Protein AF-A0A3D2AV17-F1 (afdb_monomer_lite)

Structure (mmCIF, N/CA/C/O backbone):
data_AF-A0A3D2AV17-F1
#
_entry.id   AF-A0A3D2AV17-F1
#
loop_
_atom_site.group_PDB
_atom_site.id
_atom_site.type_symbol
_atom_site.label_atom_id
_atom_site.label_alt_id
_atom_site.label_comp_id
_atom_site.label_asym_id
_atom_site.label_entity_id
_atom_site.label_seq_id
_atom_site.pdbx_PDB_ins_code
_atom_site.Cartn_x
_atom_site.Cartn_y
_atom_site.Cartn_z
_atom_site.occupancy
_atom_site.B_iso_or_equiv
_atom_site.auth_seq_id
_atom_site.auth_comp_id
_atom_site.auth_asym_id
_atom_site.auth_atom_id
_atom_site.pdbx_PDB_model_num
ATOM 1 N N . MET A 1 1 ? -12.450 14.714 -1.652 1.00 51.47 1 MET A N 1
ATOM 2 C CA . MET A 1 1 ? -13.364 13.583 -1.376 1.00 51.47 1 MET A CA 1
ATOM 3 C C . MET A 1 1 ? -13.168 12.530 -2.459 1.00 51.47 1 MET A C 1
ATOM 5 O O . MET A 1 1 ? -13.066 12.906 -3.620 1.00 51.47 1 MET A O 1
ATOM 9 N N . VAL A 1 2 ? -13.045 11.253 -2.087 1.00 71.06 2 VAL A N 1
ATOM 10 C CA . VAL A 1 2 ? -12.821 10.122 -3.012 1.00 71.06 2 VAL A CA 1
ATOM 11 C C . VAL A 1 2 ? -14.164 9.647 -3.591 1.00 71.06 2 VAL A C 1
ATOM 13 O O . VAL A 1 2 ? -15.143 9.581 -2.852 1.00 71.06 2 VAL A O 1
ATOM 16 N N . TRP A 1 3 ? -14.217 9.301 -4.885 1.00 77.81 3 TRP A N 1
ATOM 17 C CA . TRP A 1 3 ? -15.456 8.973 -5.620 1.00 77.81 3 TRP A CA 1
ATOM 18 C C . TRP A 1 3 ? -16.343 7.924 -4.936 1.00 77.81 3 TRP A C 1
ATOM 20 O O . TRP A 1 3 ? -17.555 8.099 -4.868 1.00 77.81 3 TRP A O 1
ATOM 30 N N . LEU A 1 4 ? -15.767 6.860 -4.365 1.00 76.44 4 LEU A N 1
ATOM 31 C CA . LEU A 1 4 ? -16.581 5.813 -3.740 1.00 76.44 4 LEU A CA 1
ATOM 32 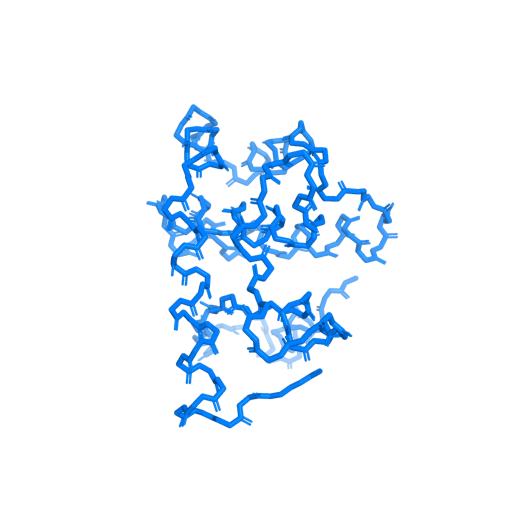C C . LEU A 1 4 ? -17.380 6.324 -2.528 1.00 76.44 4 LEU A C 1
ATOM 34 O O . LEU A 1 4 ? -18.487 5.849 -2.285 1.00 76.44 4 LEU A O 1
ATOM 38 N N . ASN A 1 5 ? -16.872 7.323 -1.800 1.00 74.56 5 ASN A N 1
ATOM 39 C CA . ASN A 1 5 ? -17.631 7.938 -0.709 1.00 74.56 5 ASN A CA 1
ATOM 40 C C . ASN A 1 5 ? -18.870 8.664 -1.250 1.00 74.56 5 ASN A C 1
ATOM 42 O O . ASN A 1 5 ? -19.940 8.545 -0.666 1.00 74.56 5 ASN A O 1
ATOM 46 N N . GLN A 1 6 ? -18.761 9.302 -2.420 1.00 77.94 6 GLN A N 1
ATOM 47 C CA . GLN A 1 6 ? -19.900 9.936 -3.094 1.00 77.94 6 GLN A CA 1
ATOM 48 C C . GLN A 1 6 ? -20.939 8.900 -3.538 1.00 77.94 6 GLN A C 1
ATOM 50 O O . GLN A 1 6 ? -22.136 9.148 -3.439 1.00 77.94 6 GLN A O 1
ATOM 55 N N . VAL A 1 7 ? -20.497 7.721 -3.994 1.00 79.88 7 VAL A N 1
ATOM 56 C CA . VAL A 1 7 ? -21.405 6.614 -4.341 1.00 79.88 7 VAL A CA 1
ATOM 57 C C . VAL A 1 7 ? -22.150 6.112 -3.104 1.00 79.88 7 VAL A C 1
ATOM 59 O O . VAL A 1 7 ? -23.362 5.935 -3.166 1.00 79.88 7 VAL A O 1
ATOM 62 N N . LYS A 1 8 ? -21.461 5.927 -1.970 1.00 77.25 8 LYS A N 1
ATOM 63 C CA . LYS A 1 8 ? -22.101 5.528 -0.703 1.00 77.25 8 LYS A CA 1
ATOM 64 C C . LYS A 1 8 ? -23.137 6.554 -0.241 1.00 77.25 8 LYS A C 1
ATOM 66 O O . LYS A 1 8 ? -24.253 6.181 0.110 1.00 77.25 8 LYS A O 1
ATOM 71 N N . GLU A 1 9 ? -22.789 7.838 -0.281 1.00 78.69 9 GLU A N 1
ATOM 72 C CA . GLU A 1 9 ? -23.711 8.930 0.051 1.00 78.69 9 GLU A CA 1
ATOM 73 C C . GLU A 1 9 ? -24.937 8.933 -0.876 1.00 78.69 9 GLU A C 1
ATOM 75 O O . GLU A 1 9 ? -26.071 9.003 -0.402 1.00 78.69 9 GLU A O 1
ATOM 80 N N . ALA A 1 10 ? -24.728 8.775 -2.187 1.00 82.38 10 ALA A N 1
ATOM 81 C CA . ALA A 1 10 ? -25.806 8.722 -3.174 1.00 82.38 10 ALA A CA 1
ATOM 82 C C . ALA A 1 10 ? -26.734 7.505 -3.001 1.00 82.38 10 ALA A C 1
ATOM 84 O O . ALA A 1 10 ? -27.913 7.585 -3.340 1.00 82.38 10 ALA A O 1
ATOM 85 N N . LEU A 1 11 ? -26.229 6.397 -2.448 1.00 80.38 11 LEU A N 1
ATOM 86 C CA . LEU A 1 11 ? -27.010 5.201 -2.109 1.00 80.38 11 LEU A CA 1
ATOM 87 C C . LEU A 1 11 ? -27.722 5.305 -0.745 1.00 80.38 11 LEU A C 1
ATOM 89 O O . LEU A 1 11 ? -28.215 4.304 -0.233 1.00 80.38 11 LEU A O 1
ATOM 93 N N . GLY A 1 12 ? -27.803 6.502 -0.155 1.00 77.62 12 GLY A N 1
ATOM 94 C CA . GLY A 1 12 ? -28.521 6.742 1.099 1.00 77.62 12 GLY A CA 1
ATOM 95 C C . GLY A 1 12 ? -27.705 6.447 2.357 1.00 77.62 12 GLY A C 1
ATOM 96 O O . GLY A 1 12 ? -28.279 6.330 3.435 1.00 77.62 12 GLY A O 1
ATOM 97 N N . GLY A 1 13 ? -26.379 6.314 2.242 1.00 67.81 13 GLY A N 1
ATOM 98 C CA . GLY A 1 13 ? -25.493 6.027 3.375 1.00 67.81 13 GLY A CA 1
ATOM 99 C C . GLY A 1 13 ? -25.587 4.592 3.906 1.00 67.81 13 GLY A C 1
ATOM 100 O O . GLY A 1 13 ? -24.831 4.227 4.805 1.00 67.81 13 GLY A O 1
ATOM 101 N N . GLU A 1 14 ? -26.471 3.765 3.344 1.00 65.31 14 GLU A N 1
ATOM 102 C CA . GLU A 1 14 ? -26.517 2.335 3.623 1.00 65.31 14 GLU A CA 1
ATOM 103 C C . GLU A 1 14 ? -25.372 1.617 2.895 1.00 65.31 14 GLU A C 1
ATOM 105 O O . GLU A 1 14 ? -24.932 2.026 1.818 1.00 65.31 14 GLU A O 1
ATOM 110 N N . ILE A 1 15 ? -24.874 0.528 3.487 1.00 60.78 15 ILE A N 1
ATOM 111 C CA . ILE A 1 15 ? -23.798 -0.299 2.927 1.00 60.78 15 ILE A CA 1
ATOM 112 C C . ILE A 1 15 ? -24.404 -1.576 2.316 1.00 60.78 15 ILE A C 1
ATOM 114 O O . ILE A 1 15 ? -24.348 -2.631 2.945 1.00 60.78 15 ILE A O 1
ATOM 118 N N . PRO A 1 16 ? -24.963 -1.555 1.091 1.00 57.19 16 PRO A N 1
ATOM 119 C CA . PRO A 1 16 ? -25.141 -2.783 0.324 1.00 57.19 16 PRO A CA 1
ATOM 120 C C . PRO A 1 16 ? -23.886 -3.124 -0.499 1.00 57.19 16 PRO A C 1
ATOM 122 O O . PRO A 1 16 ? -23.764 -4.242 -0.992 1.00 57.19 16 PRO A O 1
ATOM 125 N N . LEU A 1 17 ? -22.938 -2.187 -0.659 1.00 65.44 17 LEU A N 1
ATOM 1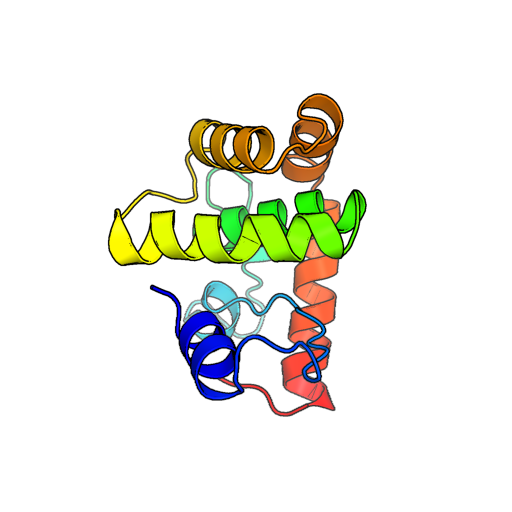26 C CA . LEU A 1 17 ? -21.748 -2.383 -1.486 1.00 65.44 17 LEU A CA 1
ATOM 127 C C . LEU A 1 17 ? -20.577 -2.929 -0.658 1.00 65.44 17 LEU A C 1
ATOM 129 O O . LEU A 1 17 ? -19.806 -2.171 -0.067 1.00 65.44 17 LEU A O 1
ATOM 133 N N . GLN A 1 18 ? -20.431 -4.253 -0.647 1.00 69.19 18 GLN A N 1
ATOM 134 C CA . GLN A 1 18 ? -19.196 -4.896 -0.206 1.00 69.19 18 GLN A CA 1
ATOM 135 C C . GLN A 1 18 ? -18.169 -4.815 -1.338 1.00 69.19 18 GLN A C 1
ATOM 137 O O . GLN A 1 18 ? -18.343 -5.425 -2.391 1.00 69.19 18 GLN A O 1
ATOM 142 N N . ALA A 1 19 ? -17.112 -4.035 -1.128 1.00 77.06 19 ALA A N 1
ATOM 143 C CA . ALA A 1 19 ? -15.986 -3.948 -2.045 1.00 77.06 19 ALA A CA 1
ATOM 144 C C . ALA A 1 19 ? -14.779 -4.646 -1.417 1.00 77.06 19 ALA A C 1
ATOM 146 O O . ALA A 1 19 ? -14.389 -4.328 -0.295 1.00 77.06 19 ALA A O 1
ATOM 147 N N . THR A 1 20 ? -14.170 -5.574 -2.151 1.00 86.56 20 THR A N 1
ATOM 148 C CA . THR A 1 20 ? -12.860 -6.117 -1.791 1.00 86.56 20 THR A CA 1
ATOM 149 C C . THR A 1 20 ? -11.797 -5.273 -2.470 1.00 86.56 20 THR A C 1
ATOM 151 O O . THR A 1 20 ? -11.634 -5.319 -3.689 1.00 86.56 20 THR A O 1
ATOM 154 N N . TRP A 1 21 ? -11.063 -4.496 -1.684 1.00 91.12 21 TRP A N 1
ATOM 155 C CA . TRP A 1 21 ? -9.944 -3.726 -2.205 1.00 91.12 21 TRP A CA 1
ATOM 156 C C . TRP A 1 21 ? -8.788 -4.660 -2.552 1.00 91.12 21 TRP A C 1
ATOM 158 O O . TRP A 1 21 ? -8.469 -5.584 -1.807 1.00 91.12 21 TRP A O 1
ATOM 168 N N . ARG A 1 22 ? -8.109 -4.418 -3.668 1.00 95.25 22 ARG A N 1
ATOM 169 C CA . ARG A 1 22 ? -6.924 -5.170 -4.102 1.00 95.25 22 ARG A CA 1
ATOM 170 C C . ARG A 1 22 ? -5.910 -4.173 -4.668 1.00 95.25 22 ARG A C 1
ATOM 172 O O . ARG A 1 22 ? -6.325 -3.276 -5.402 1.00 95.25 22 ARG A O 1
ATOM 179 N N . PRO A 1 23 ? -4.620 -4.251 -4.295 1.00 96.75 23 PRO A N 1
ATOM 180 C CA . PRO A 1 23 ? -3.624 -3.327 -4.816 1.00 96.75 23 PRO A CA 1
ATOM 181 C C . PRO A 1 23 ? -3.397 -3.571 -6.310 1.00 96.75 23 PRO A C 1
ATOM 183 O O . PRO A 1 23 ? -3.380 -4.710 -6.782 1.00 96.75 23 PRO A O 1
ATOM 186 N N . PHE A 1 24 ? -3.180 -2.484 -7.041 1.00 97.56 24 PHE A N 1
ATOM 187 C CA . PHE A 1 24 ? -2.798 -2.496 -8.444 1.00 97.56 24 PHE A CA 1
ATOM 188 C C . PHE A 1 24 ? -1.722 -1.429 -8.652 1.00 97.56 24 PHE A C 1
ATOM 190 O O . PHE A 1 24 ? -1.954 -0.253 -8.377 1.00 97.56 24 PHE A O 1
ATOM 197 N N . SER A 1 25 ? -0.529 -1.841 -9.085 1.00 97.69 25 SER A N 1
ATOM 198 C CA . SER A 1 25 ? 0.609 -0.933 -9.251 1.00 97.69 25 SER A CA 1
ATOM 199 C C . SER A 1 25 ? 0.571 -0.217 -10.600 1.00 97.69 25 SER A C 1
ATOM 201 O O . SER A 1 25 ? 0.786 -0.833 -11.647 1.00 97.69 25 SER A O 1
ATOM 203 N N . LEU A 1 26 ? 0.360 1.103 -10.570 1.00 96.06 26 LEU A N 1
ATOM 204 C CA . LEU A 1 26 ? 0.534 1.942 -11.756 1.00 96.06 26 LEU A CA 1
ATOM 205 C C . LEU A 1 26 ? 2.007 2.101 -12.138 1.00 96.06 26 LEU A C 1
ATOM 207 O O . LEU A 1 26 ? 2.305 2.214 -13.324 1.00 96.06 26 LEU A O 1
ATOM 211 N N . ALA A 1 27 ? 2.918 2.061 -11.160 1.00 96.56 27 ALA A N 1
ATOM 212 C CA . ALA A 1 27 ? 4.355 2.064 -11.415 1.00 96.56 27 ALA A CA 1
ATOM 213 C C . ALA A 1 27 ? 4.769 0.857 -12.270 1.00 96.56 27 ALA A C 1
ATOM 215 O O . ALA A 1 27 ? 5.554 1.012 -13.198 1.00 96.56 27 ALA A O 1
ATOM 216 N N . GLN A 1 28 ? 4.180 -0.322 -12.024 1.00 97.50 28 GLN A N 1
ATOM 217 C CA . GLN A 1 28 ? 4.446 -1.512 -12.832 1.00 97.50 28 GLN A CA 1
ATOM 218 C C . GLN A 1 28 ? 3.822 -1.426 -14.226 1.00 97.50 28 GLN A C 1
ATOM 220 O O . GLN A 1 28 ? 4.510 -1.674 -15.208 1.00 97.50 28 GLN A O 1
ATOM 225 N N . VAL A 1 29 ? 2.525 -1.126 -14.339 1.00 96.62 29 VAL A N 1
ATOM 226 C CA . VAL A 1 29 ? 1.848 -1.196 -15.650 1.00 96.62 29 VAL A CA 1
ATOM 227 C C . VAL A 1 29 ? 2.356 -0.125 -16.624 1.00 96.62 29 VAL A C 1
ATOM 229 O O . VAL A 1 29 ? 2.381 -0.356 -17.829 1.00 96.62 29 VAL A O 1
ATOM 232 N N . ASN A 1 30 ? 2.811 1.023 -16.103 1.00 95.94 30 ASN A N 1
ATOM 233 C CA . ASN A 1 30 ? 3.267 2.163 -16.903 1.00 95.94 30 ASN A CA 1
ATOM 234 C C . ASN A 1 30 ? 4.795 2.278 -17.028 1.00 95.94 30 ASN A C 1
ATOM 236 O O . ASN A 1 30 ? 5.285 3.250 -17.615 1.00 95.94 30 ASN A O 1
ATOM 240 N N . GLN A 1 31 ? 5.558 1.321 -16.492 1.00 94.94 31 GLN A N 1
ATOM 241 C CA . GLN A 1 31 ? 7.015 1.308 -16.637 1.00 94.94 31 GLN A CA 1
ATOM 242 C C . GLN A 1 31 ? 7.436 1.225 -18.113 1.00 94.94 31 GLN A C 1
ATOM 244 O O . GLN A 1 31 ? 6.752 0.639 -18.953 1.00 94.94 31 GLN A O 1
ATOM 249 N N . LYS A 1 32 ? 8.587 1.825 -18.432 1.00 95.69 32 LYS A N 1
ATOM 250 C CA . LYS A 1 32 ? 9.153 1.882 -19.796 1.00 95.69 32 LYS A CA 1
ATOM 251 C C . LYS A 1 32 ? 10.582 1.337 -19.873 1.00 95.69 32 LYS A C 1
ATOM 253 O O . LYS A 1 32 ? 11.302 1.642 -20.819 1.00 95.69 32 LYS A O 1
ATOM 258 N N . ILE A 1 33 ? 11.003 0.592 -18.856 1.00 95.81 33 ILE A N 1
ATOM 259 C CA . ILE A 1 33 ? 12.372 0.098 -18.689 1.00 95.81 33 ILE A CA 1
ATOM 260 C C . ILE A 1 33 ? 12.574 -1.174 -19.516 1.00 95.81 33 ILE A C 1
ATOM 262 O O . ILE A 1 33 ? 13.562 -1.281 -20.240 1.00 95.81 33 ILE A O 1
ATOM 266 N N . GLY A 1 34 ? 11.626 -2.112 -19.471 1.00 95.75 34 GLY A N 1
ATOM 267 C CA . GLY A 1 34 ? 11.702 -3.337 -20.267 1.00 95.75 34 GLY A CA 1
ATOM 268 C C . GLY A 1 34 ? 10.750 -4.438 -19.796 1.00 95.75 34 GLY A C 1
ATOM 269 O O . GLY A 1 34 ? 10.193 -4.337 -18.709 1.00 95.75 34 GLY A O 1
ATOM 270 N N . PRO A 1 35 ? 10.547 -5.499 -20.594 1.00 92.81 35 PRO A N 1
ATOM 271 C CA . PRO A 1 35 ? 9.585 -6.563 -20.287 1.00 92.81 35 PRO A CA 1
ATOM 272 C C . PRO A 1 35 ? 9.917 -7.350 -19.010 1.00 92.81 35 PRO A C 1
ATOM 274 O O . PRO A 1 35 ? 9.002 -7.813 -18.341 1.00 92.81 35 PRO A O 1
ATOM 277 N N . ASP A 1 36 ? 11.200 -7.453 -18.657 1.00 95.31 36 ASP A N 1
ATOM 278 C CA . ASP A 1 36 ? 11.665 -8.166 -17.460 1.00 95.31 36 ASP A CA 1
ATOM 279 C C . ASP A 1 36 ? 11.746 -7.255 -16.220 1.00 95.31 36 ASP A C 1
ATOM 281 O O . ASP A 1 36 ? 12.168 -7.691 -15.149 1.00 95.31 36 ASP A O 1
ATOM 285 N N . TYR A 1 37 ? 11.379 -5.975 -16.359 1.00 97.31 37 TYR A N 1
ATOM 286 C CA . TYR A 1 37 ? 11.391 -5.026 -15.254 1.00 97.31 37 TYR A CA 1
ATOM 287 C C . TYR A 1 37 ? 10.191 -5.226 -14.329 1.00 97.31 37 TYR A C 1
ATOM 289 O O . TYR A 1 37 ? 9.034 -5.273 -14.758 1.00 97.31 37 TYR A O 1
ATOM 297 N N . GLU A 1 38 ? 10.481 -5.247 -13.036 1.00 97.81 38 GLU A N 1
ATOM 298 C CA . GLU A 1 38 ? 9.515 -5.430 -11.967 1.00 97.81 38 GLU A CA 1
ATOM 299 C C . GLU A 1 38 ? 9.738 -4.353 -10.896 1.00 97.81 38 GLU A C 1
ATOM 301 O O . GLU A 1 38 ? 10.725 -4.391 -10.166 1.00 97.81 38 GLU A O 1
ATOM 306 N N . ALA A 1 39 ? 8.813 -3.396 -10.783 1.00 97.56 39 ALA A N 1
ATOM 307 C CA . ALA A 1 39 ? 8.929 -2.228 -9.905 1.00 97.56 39 ALA A CA 1
ATOM 308 C C . ALA A 1 39 ? 9.059 -2.595 -8.415 1.00 97.56 39 ALA A C 1
ATOM 310 O O . ALA A 1 39 ? 9.633 -1.850 -7.630 1.00 97.56 39 ALA A O 1
ATOM 311 N N . TRP A 1 40 ? 8.528 -3.751 -8.014 1.00 97.56 40 TRP A N 1
ATOM 312 C CA . TRP A 1 40 ? 8.625 -4.282 -6.651 1.00 97.56 40 TRP A CA 1
ATOM 313 C C . TRP A 1 40 ? 9.971 -4.960 -6.338 1.00 97.56 40 TRP A C 1
ATOM 315 O O . TRP A 1 40 ? 10.228 -5.260 -5.174 1.00 97.56 40 TRP A O 1
ATOM 325 N N . ASN A 1 41 ? 10.835 -5.189 -7.335 1.00 97.50 41 ASN A N 1
ATOM 326 C CA . ASN A 1 41 ? 12.179 -5.738 -7.114 1.00 97.50 41 ASN A CA 1
ATOM 327 C C . ASN A 1 41 ? 13.217 -4.660 -6.781 1.00 97.50 41 ASN A C 1
ATOM 329 O O . ASN A 1 41 ? 14.340 -5.006 -6.428 1.00 97.50 41 ASN A O 1
ATOM 333 N N . GLU A 1 42 ? 12.857 -3.380 -6.881 1.00 97.00 42 GLU A N 1
ATOM 334 C CA . GLU A 1 42 ? 13.737 -2.275 -6.506 1.00 97.00 42 GLU A CA 1
ATOM 335 C C . GLU A 1 42 ? 14.086 -2.305 -5.010 1.00 97.00 42 GLU A C 1
ATOM 337 O O . GLU A 1 42 ? 13.308 -2.761 -4.153 1.00 97.00 42 GLU A O 1
ATOM 342 N N . ASP A 1 43 ? 15.267 -1.780 -4.694 1.00 96.31 43 ASP A N 1
ATOM 343 C CA . ASP A 1 43 ? 15.677 -1.507 -3.319 1.00 96.31 43 ASP A CA 1
ATOM 344 C C . ASP A 1 43 ? 14.804 -0.397 -2.713 1.00 96.31 43 ASP A C 1
ATOM 346 O O . ASP A 1 43 ? 14.262 0.455 -3.423 1.00 96.31 43 ASP A O 1
ATOM 350 N N . ASP A 1 44 ? 14.657 -0.393 -1.388 1.00 94.62 44 ASP A N 1
ATOM 351 C CA . ASP A 1 44 ? 13.758 0.531 -0.681 1.00 94.62 44 ASP A CA 1
ATOM 352 C C . ASP A 1 44 ? 14.097 2.013 -0.943 1.00 94.62 44 ASP A C 1
ATOM 354 O O . ASP A 1 44 ? 13.195 2.854 -0.952 1.00 94.62 44 ASP A O 1
ATOM 358 N N . GLU A 1 45 ? 15.370 2.336 -1.198 1.00 93.75 45 GLU A N 1
ATOM 359 C CA . GLU A 1 45 ? 15.845 3.683 -1.536 1.00 93.75 45 GLU A CA 1
ATOM 360 C C . GLU A 1 45 ? 15.376 4.171 -2.915 1.00 93.75 45 GLU A C 1
ATOM 362 O O . GLU A 1 45 ? 15.267 5.380 -3.127 1.00 93.75 45 GLU A O 1
ATOM 367 N N . ASN A 1 46 ? 15.101 3.246 -3.841 1.00 94.50 46 ASN A N 1
ATOM 368 C CA . ASN A 1 46 ? 14.692 3.535 -5.221 1.00 94.50 46 ASN A CA 1
ATOM 369 C C . ASN A 1 46 ? 13.224 3.179 -5.494 1.00 94.50 46 ASN A C 1
ATOM 371 O O . ASN A 1 46 ? 12.723 3.415 -6.595 1.00 94.50 46 ASN A O 1
ATOM 375 N N . LEU A 1 47 ? 12.532 2.610 -4.506 1.00 95.31 47 LEU A N 1
ATOM 376 C CA . LEU A 1 47 ? 11.158 2.160 -4.640 1.00 95.31 47 LEU A CA 1
ATOM 377 C C . LEU A 1 47 ? 10.224 3.337 -4.960 1.00 95.31 47 LEU A C 1
ATOM 379 O O . LEU A 1 47 ? 10.228 4.361 -4.271 1.00 95.31 47 LEU A O 1
ATOM 383 N N . ASP A 1 48 ? 9.378 3.169 -5.979 1.00 96.25 48 ASP A N 1
ATOM 384 C CA . ASP A 1 48 ? 8.377 4.171 -6.347 1.00 96.25 48 ASP A CA 1
ATOM 385 C C . ASP A 1 48 ? 7.470 4.506 -5.149 1.00 96.25 48 ASP A C 1
ATOM 387 O O . ASP A 1 48 ? 6.983 3.621 -4.439 1.00 96.25 48 ASP A O 1
ATOM 391 N N . GLU A 1 49 ? 7.206 5.795 -4.924 1.00 95.19 49 GLU A N 1
ATOM 392 C CA . GLU A 1 49 ? 6.429 6.249 -3.766 1.00 95.19 49 GLU A CA 1
ATOM 393 C C . GLU A 1 49 ? 5.022 5.629 -3.708 1.00 95.19 49 GLU A C 1
ATOM 395 O O . GLU A 1 49 ? 4.485 5.396 -2.624 1.00 95.19 49 GLU A O 1
ATOM 400 N 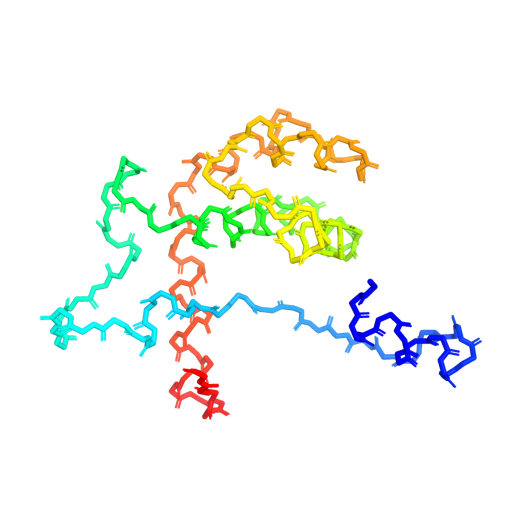N . SER A 1 50 ? 4.416 5.302 -4.855 1.00 95.94 50 SER A N 1
ATOM 401 C CA . SER A 1 50 ? 3.095 4.672 -4.883 1.00 95.94 50 SER A CA 1
ATOM 402 C C . SER A 1 50 ? 3.115 3.261 -4.294 1.00 95.94 50 SER A C 1
ATOM 404 O O . SER A 1 50 ? 2.131 2.858 -3.668 1.00 95.94 50 SER A O 1
ATOM 406 N N . LEU A 1 51 ? 4.236 2.536 -4.403 1.00 97.69 51 LEU A N 1
ATOM 407 C CA . LEU A 1 51 ? 4.395 1.221 -3.783 1.00 97.69 51 LEU A CA 1
ATOM 408 C C . LEU A 1 51 ? 4.420 1.331 -2.258 1.00 97.69 51 LEU A C 1
ATOM 410 O O . LEU A 1 51 ? 3.798 0.500 -1.605 1.00 97.69 51 LEU A O 1
ATOM 414 N N . TRP A 1 52 ? 5.011 2.381 -1.678 1.00 97.94 52 TRP A N 1
ATOM 415 C CA . TRP A 1 52 ? 4.910 2.634 -0.233 1.00 97.94 52 TRP A CA 1
ATOM 416 C C . TRP A 1 52 ? 3.460 2.836 0.225 1.00 97.94 52 TRP A C 1
ATOM 418 O O . TRP A 1 52 ? 3.051 2.287 1.250 1.00 97.94 52 TRP A O 1
ATOM 428 N N . GLY A 1 53 ? 2.647 3.534 -0.572 1.00 97.56 53 GLY A N 1
ATOM 429 C CA . GLY A 1 53 ? 1.207 3.647 -0.325 1.00 97.56 53 GLY A CA 1
ATOM 430 C C . GLY A 1 53 ? 0.478 2.299 -0.373 1.00 97.56 53 GLY A C 1
ATOM 431 O O . GLY A 1 53 ? -0.355 2.013 0.488 1.00 97.56 53 GLY A O 1
ATOM 432 N N . LEU A 1 54 ? 0.807 1.441 -1.344 1.00 98.19 54 LEU A N 1
ATOM 433 C CA . LEU A 1 54 ? 0.225 0.098 -1.441 1.00 98.19 54 LEU A CA 1
ATOM 434 C C . LEU A 1 54 ? 0.666 -0.812 -0.284 1.00 98.19 54 LEU A C 1
ATOM 436 O O . LEU A 1 54 ? -0.170 -1.542 0.252 1.00 98.19 54 LEU A O 1
ATOM 440 N N . ARG A 1 55 ? 1.936 -0.734 0.138 1.00 98.50 55 ARG A N 1
ATOM 441 C CA . ARG A 1 55 ? 2.469 -1.462 1.303 1.00 98.50 55 ARG A CA 1
ATOM 442 C C . ARG A 1 55 ? 1.750 -1.046 2.582 1.00 98.50 55 ARG A C 1
ATOM 444 O O . ARG A 1 55 ? 1.302 -1.905 3.330 1.00 98.50 55 ARG A O 1
ATOM 451 N N . ALA A 1 56 ? 1.532 0.254 2.784 1.00 98.38 56 ALA A N 1
ATOM 452 C CA . ALA A 1 56 ? 0.735 0.758 3.900 1.00 98.38 56 ALA A CA 1
ATOM 453 C C . ALA A 1 56 ? -0.714 0.241 3.879 1.00 98.38 56 ALA A C 1
ATOM 455 O O . ALA A 1 56 ? -1.267 -0.104 4.921 1.00 98.38 56 ALA A O 1
ATOM 456 N N . GLY A 1 57 ? -1.319 0.122 2.693 1.00 98.12 57 GLY A N 1
ATOM 457 C CA . GLY A 1 57 ? -2.619 -0.530 2.535 1.00 98.12 57 GLY A CA 1
ATOM 458 C C . GLY A 1 57 ? -2.608 -2.004 2.964 1.00 98.12 57 GLY A C 1
ATOM 459 O O . GLY A 1 57 ? -3.532 -2.441 3.649 1.00 98.12 57 GLY A O 1
ATOM 460 N N . GLN A 1 58 ? -1.566 -2.769 2.618 1.00 98.56 58 GLN A N 1
ATOM 461 C CA . GLN A 1 58 ? -1.426 -4.155 3.091 1.00 98.56 58 GLN A CA 1
ATOM 462 C C . GLN A 1 58 ? -1.194 -4.234 4.600 1.00 98.56 58 GLN A C 1
ATOM 464 O O . GLN A 1 58 ? -1.866 -5.015 5.269 1.00 98.56 58 GLN A O 1
ATOM 469 N N . ALA A 1 59 ? -0.328 -3.384 5.154 1.00 98.56 59 ALA A N 1
ATOM 470 C CA . ALA A 1 59 ? -0.103 -3.299 6.595 1.00 98.56 59 ALA A CA 1
ATOM 471 C C . ALA A 1 59 ? -1.407 -3.011 7.358 1.00 98.56 59 ALA A C 1
ATOM 473 O O . ALA A 1 59 ? -1.686 -3.631 8.383 1.00 98.56 59 ALA A O 1
ATOM 474 N N . ALA A 1 60 ? -2.259 -2.128 6.826 1.00 98.50 60 ALA A N 1
ATOM 475 C CA . ALA A 1 60 ? -3.579 -1.897 7.398 1.00 98.50 60 ALA A CA 1
ATOM 476 C C . ALA A 1 60 ? -4.491 -3.127 7.291 1.00 98.50 60 ALA A C 1
ATOM 478 O O . ALA A 1 60 ? -5.112 -3.524 8.276 1.00 98.50 60 ALA A O 1
ATOM 479 N N . ARG A 1 61 ? -4.527 -3.775 6.119 1.00 97.88 61 ARG A N 1
ATOM 480 C CA . ARG A 1 61 ? -5.324 -4.988 5.889 1.00 97.88 61 ARG A CA 1
ATOM 481 C C . ARG A 1 61 ? -4.944 -6.140 6.810 1.00 97.88 61 ARG A C 1
ATOM 483 O O . ARG A 1 61 ? -5.833 -6.856 7.261 1.00 97.88 61 ARG A O 1
ATOM 490 N N . ARG A 1 62 ? -3.655 -6.330 7.099 1.00 98.19 62 ARG A N 1
ATOM 491 C CA . ARG A 1 62 ? -3.168 -7.388 8.001 1.00 98.19 62 ARG A CA 1
ATOM 492 C C . ARG A 1 62 ? -3.744 -7.273 9.414 1.00 98.19 62 ARG A C 1
ATOM 494 O O . ARG A 1 62 ? -3.824 -8.278 10.116 1.00 98.19 62 ARG A O 1
ATOM 501 N N . GLN A 1 63 ? -4.194 -6.082 9.814 1.00 98.25 63 GLN A N 1
ATOM 502 C CA . GLN A 1 63 ? -4.898 -5.870 11.081 1.00 98.25 63 GLN A CA 1
ATOM 503 C C . GLN A 1 63 ? -6.420 -6.059 10.972 1.00 98.25 63 GLN A C 1
ATOM 505 O O . GLN A 1 63 ? -7.066 -6.263 11.995 1.00 98.25 63 GLN A O 1
ATOM 510 N N . GLY A 1 64 ? -6.985 -6.018 9.762 1.00 96.44 64 GLY A N 1
ATOM 511 C CA . GLY A 1 64 ? -8.407 -6.225 9.475 1.00 96.44 64 GLY A CA 1
ATOM 512 C C . GLY A 1 64 ? -8.876 -5.453 8.236 1.00 96.44 64 GLY A C 1
ATOM 513 O O . GLY A 1 64 ? -8.343 -4.395 7.893 1.00 96.44 64 GLY A O 1
ATOM 514 N N . GLU A 1 65 ? -9.907 -5.959 7.556 1.00 93.06 65 GLU A N 1
ATOM 515 C CA . GLU A 1 65 ? -10.502 -5.279 6.393 1.00 93.06 65 GLU A CA 1
ATOM 516 C C . GLU A 1 65 ? -11.173 -3.956 6.795 1.00 93.06 65 GLU A C 1
ATOM 518 O O . GLU A 1 65 ? -11.176 -2.988 6.035 1.00 93.06 65 GLU A O 1
ATOM 523 N N . GLU A 1 66 ? -11.716 -3.877 8.007 1.00 92.56 66 GLU A N 1
ATOM 524 C CA . GLU A 1 66 ? -12.252 -2.656 8.603 1.00 92.56 66 GLU A CA 1
ATOM 525 C C . GLU A 1 66 ? -11.188 -1.559 8.722 1.00 92.56 66 GLU A C 1
ATOM 527 O O . GLU A 1 66 ? -11.455 -0.409 8.373 1.00 92.56 66 GLU A O 1
ATOM 532 N N . TYR A 1 67 ? -9.956 -1.914 9.100 1.00 96.38 67 TYR A N 1
ATOM 533 C CA . TYR A 1 67 ? -8.856 -0.960 9.205 1.00 96.38 67 TYR A CA 1
ATOM 534 C C . TYR A 1 67 ? -8.410 -0.467 7.835 1.00 96.38 67 TYR A C 1
ATOM 536 O O . TYR A 1 67 ? -8.176 0.728 7.666 1.00 96.38 67 TYR A O 1
ATOM 544 N N . LEU A 1 68 ? -8.357 -1.347 6.829 1.00 95.88 68 LEU A N 1
ATOM 545 C CA . LEU A 1 68 ? -8.110 -0.918 5.452 1.00 95.88 68 LEU A CA 1
ATOM 546 C C . LEU A 1 68 ? -9.205 0.038 4.955 1.00 95.88 68 LEU A C 1
ATOM 548 O O . LEU A 1 68 ? -8.897 1.042 4.310 1.00 95.88 68 LEU A O 1
ATOM 552 N N . ASN A 1 69 ? -10.472 -0.261 5.245 1.00 91.25 69 ASN A N 1
ATOM 553 C CA . ASN A 1 69 ? -11.604 0.555 4.808 1.00 91.25 69 ASN A CA 1
ATOM 554 C C . ASN A 1 69 ? -11.596 1.966 5.414 1.00 91.25 69 ASN A C 1
ATOM 556 O O . ASN A 1 69 ? -12.003 2.907 4.731 1.00 91.25 69 ASN A O 1
ATOM 560 N N . GLU A 1 70 ? -11.101 2.123 6.643 1.00 93.31 70 GLU A N 1
ATOM 561 C CA . GLU A 1 70 ? -10.897 3.433 7.277 1.00 93.31 70 GLU A CA 1
ATOM 562 C C . GLU A 1 70 ? -9.616 4.133 6.791 1.00 93.31 70 GLU A C 1
ATOM 564 O O . GLU A 1 70 ? -9.602 5.344 6.545 1.00 93.31 70 GLU A O 1
ATOM 569 N N . PHE A 1 71 ? -8.538 3.370 6.596 1.00 96.94 71 PHE A N 1
ATOM 570 C CA . PHE A 1 71 ? -7.225 3.886 6.216 1.00 96.94 71 PHE A CA 1
ATOM 571 C C . PHE A 1 71 ? -7.172 4.392 4.769 1.00 96.94 71 PHE A C 1
ATOM 573 O O . PHE A 1 71 ? -6.679 5.493 4.497 1.00 96.94 71 PHE A O 1
ATOM 580 N N . LEU A 1 72 ? -7.694 3.609 3.821 1.00 95.12 72 LEU A N 1
ATOM 581 C CA . LEU A 1 72 ? -7.533 3.864 2.390 1.00 95.12 72 LEU A CA 1
ATOM 582 C C . LEU A 1 72 ? -8.097 5.230 1.940 1.00 95.12 72 LEU A C 1
ATOM 584 O O . LEU A 1 72 ? -7.387 5.946 1.229 1.00 95.12 72 LEU A O 1
ATOM 588 N N . PRO A 1 73 ? -9.307 5.671 2.348 1.00 93.06 73 PRO A N 1
ATOM 589 C CA . PRO A 1 73 ? -9.822 6.988 1.967 1.00 93.06 73 PRO A CA 1
ATOM 590 C C . PRO A 1 73 ? -8.960 8.155 2.468 1.00 93.06 73 PRO A C 1
ATOM 592 O O . PRO A 1 73 ? -8.846 9.174 1.776 1.00 93.06 73 PRO A O 1
ATOM 595 N N . ARG A 1 74 ? -8.337 8.017 3.646 1.00 96.00 74 ARG A N 1
ATOM 596 C CA . ARG A 1 74 ? -7.436 9.033 4.211 1.00 96.00 74 ARG A CA 1
ATOM 597 C C . ARG A 1 74 ? -6.106 9.063 3.475 1.00 96.00 74 ARG A C 1
ATOM 599 O O . ARG A 1 74 ? -5.677 10.144 3.086 1.00 96.00 74 ARG A O 1
ATOM 606 N N . LEU A 1 75 ? -5.522 7.900 3.175 1.00 96.75 75 LEU A N 1
ATOM 607 C CA . LEU A 1 75 ? -4.324 7.802 2.333 1.00 96.75 75 LEU A CA 1
ATOM 608 C C . LEU A 1 75 ? -4.548 8.458 0.961 1.00 96.75 75 LEU A C 1
ATOM 610 O O . LEU A 1 75 ? -3.739 9.264 0.500 1.00 96.75 75 LEU A O 1
ATOM 614 N N . LEU A 1 76 ? -5.675 8.145 0.314 1.00 94.50 76 LEU A N 1
ATOM 615 C CA . LEU A 1 76 ? -6.028 8.723 -0.981 1.00 94.50 76 LEU A CA 1
ATOM 616 C C . LEU A 1 76 ? -6.235 10.239 -0.895 1.00 94.50 76 LEU A C 1
ATOM 618 O O . LEU A 1 76 ? -5.857 10.945 -1.829 1.00 94.50 76 LEU A O 1
ATOM 622 N N . THR A 1 77 ? -6.801 10.741 0.205 1.00 94.69 77 THR A N 1
ATOM 623 C CA . THR A 1 77 ? -6.944 12.184 0.449 1.00 94.69 77 THR A CA 1
ATOM 624 C C . THR A 1 77 ? -5.578 12.844 0.628 1.00 94.69 77 THR A C 1
ATOM 626 O O . THR A 1 77 ? -5.277 13.780 -0.112 1.00 94.69 77 THR A O 1
ATOM 629 N N . ALA A 1 78 ? -4.714 12.290 1.484 1.00 94.69 78 ALA A N 1
ATOM 630 C CA . ALA A 1 78 ? -3.360 12.794 1.708 1.00 94.69 78 ALA A CA 1
ATOM 631 C C . ALA A 1 78 ? -2.564 12.896 0.395 1.00 94.69 78 ALA A C 1
ATOM 633 O O . ALA A 1 78 ? -1.932 13.914 0.110 1.00 94.69 78 ALA A O 1
ATOM 634 N N . ARG A 1 79 ? -2.655 11.877 -0.471 1.00 94.38 79 ARG A N 1
ATOM 635 C CA . ARG A 1 79 ? -1.972 11.887 -1.771 1.00 94.38 79 ARG A CA 1
ATOM 636 C C . ARG A 1 79 ? -2.581 12.875 -2.770 1.00 94.38 79 ARG A C 1
ATOM 638 O O . ARG A 1 79 ? -1.857 13.637 -3.407 1.00 94.38 79 ARG A O 1
ATOM 645 N N . HIS A 1 80 ? -3.895 12.828 -2.980 1.00 92.25 80 HIS A N 1
ATOM 646 C CA . HIS A 1 80 ? -4.519 13.496 -4.132 1.00 92.25 80 HIS A CA 1
ATOM 647 C C . HIS A 1 80 ? -5.035 14.901 -3.827 1.00 92.25 80 HIS A C 1
ATOM 649 O O . HIS A 1 80 ? -5.097 15.733 -4.734 1.00 92.25 80 HIS A O 1
ATOM 655 N N . VAL A 1 81 ? -5.403 15.163 -2.573 1.00 93.00 81 VAL A N 1
ATOM 656 C CA . VAL A 1 81 ? -5.879 16.471 -2.112 1.00 93.00 81 VAL A CA 1
ATOM 657 C C . VAL A 1 81 ? -4.718 17.244 -1.504 1.00 93.00 81 VAL A C 1
ATOM 659 O O . VAL A 1 81 ? -4.391 18.319 -2.002 1.00 93.00 81 VAL A O 1
ATOM 662 N N . ASP A 1 82 ? -4.035 16.655 -0.521 1.00 93.88 82 ASP A N 1
ATOM 663 C CA . ASP A 1 82 ? -2.998 17.355 0.252 1.00 93.88 82 ASP A CA 1
ATOM 664 C C . ASP A 1 82 ? -1.604 17.283 -0.396 1.00 93.88 82 ASP A C 1
ATOM 666 O O . ASP A 1 82 ? -0.672 17.951 0.047 1.00 93.88 82 ASP A O 1
ATOM 670 N N . ARG A 1 83 ? -1.468 16.516 -1.490 1.00 94.00 83 ARG A N 1
ATOM 671 C CA . ARG A 1 83 ? -0.242 16.378 -2.303 1.00 94.00 83 ARG A CA 1
ATOM 672 C C . ARG A 1 83 ? 0.971 15.885 -1.516 1.00 94.00 83 ARG A C 1
ATOM 674 O O . ARG A 1 83 ? 2.107 16.244 -1.816 1.00 94.00 83 ARG A O 1
ATOM 681 N N . VAL A 1 84 ? 0.723 15.023 -0.540 1.00 94.19 84 VAL A N 1
ATOM 682 C CA . VAL A 1 84 ? 1.761 14.429 0.296 1.00 94.19 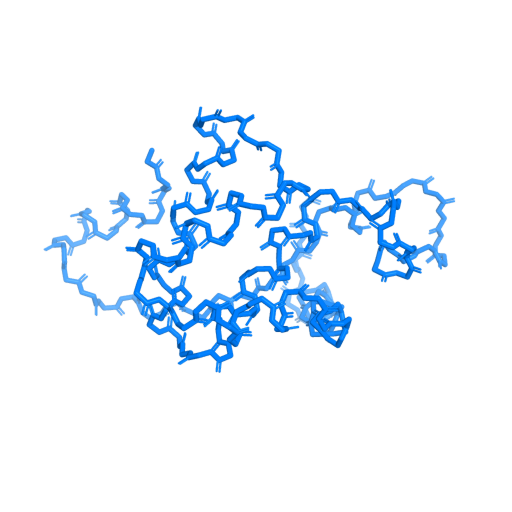84 VAL A CA 1
ATOM 683 C C . VAL A 1 84 ? 2.556 13.360 -0.472 1.00 94.19 84 VAL A C 1
ATOM 685 O O . VAL A 1 84 ? 2.000 12.602 -1.278 1.00 94.19 84 VAL A O 1
ATOM 688 N N . SER A 1 85 ? 3.867 13.309 -0.211 1.00 94.38 85 SER A N 1
ATOM 689 C CA . SER A 1 85 ? 4.753 12.238 -0.681 1.00 94.38 85 SER A CA 1
ATOM 690 C C . SER A 1 85 ? 4.463 10.947 0.072 1.00 94.38 85 SER A C 1
ATOM 692 O O . SER A 1 85 ? 4.442 10.934 1.303 1.00 94.38 85 SER A O 1
ATOM 694 N N . LEU A 1 86 ? 4.291 9.849 -0.658 1.00 94.56 86 LEU A N 1
ATOM 695 C CA . LEU A 1 86 ? 4.017 8.548 -0.042 1.00 94.56 86 LEU A CA 1
ATOM 696 C C . LEU A 1 86 ? 5.288 7.826 0.422 1.00 94.56 86 LEU A C 1
ATOM 698 O O . LEU A 1 86 ? 5.187 6.836 1.138 1.00 94.56 86 LEU A O 1
ATOM 702 N N . SER A 1 87 ? 6.476 8.338 0.085 1.00 93.88 87 SER A N 1
ATOM 703 C CA . SER A 1 87 ? 7.740 7.837 0.639 1.00 93.88 87 SER A CA 1
ATOM 704 C C . SER A 1 87 ? 7.982 8.271 2.093 1.00 93.88 87 SER A C 1
ATOM 706 O O . SER A 1 87 ? 8.832 7.696 2.776 1.00 93.88 87 SER A O 1
ATOM 708 N N . ASP A 1 88 ? 7.236 9.261 2.600 1.00 95.06 88 ASP A N 1
ATOM 709 C CA . ASP A 1 88 ? 7.333 9.687 3.995 1.00 95.06 88 ASP A CA 1
ATOM 710 C C . ASP A 1 88 ? 6.570 8.720 4.911 1.00 95.06 88 ASP A C 1
ATOM 712 O O . ASP A 1 88 ? 5.370 8.852 5.180 1.00 95.06 88 ASP A O 1
ATOM 716 N N . LYS A 1 89 ? 7.307 7.738 5.438 1.00 95.31 89 LYS A N 1
ATOM 717 C CA . LYS A 1 89 ? 6.764 6.711 6.335 1.00 95.31 89 LYS A CA 1
ATOM 718 C C . LYS A 1 89 ? 6.166 7.292 7.617 1.00 95.31 89 LYS A C 1
ATOM 720 O O . LYS A 1 89 ? 5.301 6.652 8.213 1.00 95.31 89 LYS A O 1
ATOM 725 N N . SER A 1 90 ? 6.599 8.477 8.062 1.00 96.81 90 SER A N 1
ATOM 726 C CA . SER A 1 90 ? 6.038 9.102 9.266 1.00 96.81 90 SER A CA 1
ATOM 727 C C . SER A 1 90 ? 4.583 9.515 9.046 1.00 96.81 90 SER A C 1
ATOM 729 O O . SER A 1 90 ? 3.739 9.285 9.909 1.00 96.81 90 SER A O 1
ATOM 731 N N . ILE A 1 91 ? 4.258 10.007 7.850 1.00 96.19 91 ILE A N 1
ATOM 732 C CA . ILE A 1 91 ? 2.895 10.382 7.470 1.00 96.19 91 ILE A CA 1
ATOM 733 C C . ILE A 1 91 ? 2.015 9.136 7.372 1.00 96.19 91 ILE A C 1
ATOM 735 O O . ILE A 1 91 ? 0.913 9.130 7.919 1.00 96.19 91 ILE A O 1
ATOM 739 N N . LEU A 1 92 ? 2.505 8.059 6.753 1.00 97.94 92 LEU A N 1
ATOM 740 C CA . LEU A 1 92 ? 1.760 6.796 6.674 1.00 97.94 92 LEU A CA 1
ATOM 741 C C . LEU A 1 92 ? 1.404 6.264 8.071 1.00 97.94 92 LEU A C 1
ATOM 743 O O . LEU A 1 92 ? 0.262 5.869 8.310 1.00 97.94 92 LEU A O 1
ATOM 747 N N . LYS A 1 93 ? 2.359 6.319 9.009 1.00 98.50 93 LYS A N 1
ATOM 748 C CA . LYS A 1 93 ? 2.150 5.934 10.414 1.00 98.50 93 LYS A CA 1
ATOM 749 C C . LYS A 1 93 ? 1.159 6.857 11.124 1.00 98.50 93 LYS A C 1
ATOM 751 O O . LYS A 1 93 ? 0.299 6.358 11.841 1.00 98.50 93 LYS A O 1
ATOM 756 N N . ASN A 1 94 ? 1.221 8.168 10.893 1.00 98.06 94 ASN A N 1
ATOM 757 C CA . ASN A 1 94 ? 0.263 9.112 11.474 1.00 98.06 94 ASN A CA 1
ATOM 758 C C . ASN A 1 94 ? -1.169 8.820 11.000 1.00 98.06 94 ASN A C 1
ATOM 760 O O . ASN A 1 94 ? -2.072 8.711 11.824 1.00 98.06 94 ASN A O 1
ATOM 764 N N . ILE A 1 95 ? -1.372 8.596 9.696 1.00 98.19 95 ILE A N 1
ATOM 765 C CA . ILE A 1 95 ? -2.692 8.231 9.155 1.00 98.19 95 ILE A CA 1
ATOM 766 C C . ILE A 1 95 ? -3.181 6.920 9.784 1.00 98.19 95 ILE A C 1
ATOM 768 O O . ILE A 1 95 ? -4.342 6.828 10.185 1.00 98.19 95 ILE A O 1
ATOM 772 N N . ALA A 1 96 ? -2.305 5.918 9.912 1.00 98.50 96 ALA A N 1
ATOM 773 C CA . ALA A 1 96 ? -2.646 4.652 10.558 1.00 98.50 96 ALA A CA 1
ATOM 774 C C . ALA A 1 96 ? -3.067 4.852 12.025 1.00 98.50 96 ALA A C 1
ATOM 776 O O . ALA A 1 96 ? -4.061 4.274 12.470 1.00 98.50 96 ALA A O 1
ATOM 777 N N . GLN A 1 97 ? -2.375 5.729 12.757 1.00 98.25 97 GLN A N 1
ATOM 778 C CA . GLN A 1 97 ? -2.699 6.052 14.148 1.00 98.25 97 GLN A CA 1
ATOM 779 C C . GLN A 1 97 ? -4.086 6.672 14.277 1.00 98.25 97 GLN A C 1
ATOM 781 O O . GLN A 1 97 ? -4.869 6.271 15.137 1.00 98.25 97 GLN A O 1
ATOM 786 N N . GLU A 1 98 ? -4.421 7.617 13.402 1.00 97.81 98 GLU A N 1
ATOM 787 C CA . GLU A 1 98 ? -5.736 8.261 13.398 1.00 97.81 98 GLU A CA 1
ATOM 788 C C . GLU A 1 98 ? -6.881 7.315 12.998 1.00 97.81 98 GLU A C 1
ATOM 790 O O . GLU A 1 98 ? -8.049 7.620 13.254 1.00 97.81 98 GLU A O 1
ATOM 795 N N . CYS A 1 99 ? -6.558 6.184 12.365 1.00 97.62 99 CYS A N 1
ATOM 796 C CA . CYS A 1 99 ? -7.495 5.104 12.050 1.00 97.62 99 CYS A CA 1
ATOM 797 C C . CYS A 1 99 ? -7.595 4.055 13.170 1.00 97.62 99 CYS A C 1
ATOM 799 O O . CYS A 1 99 ? -8.331 3.082 13.030 1.00 97.62 99 CYS A O 1
ATOM 801 N N . GLY A 1 100 ? -6.857 4.230 14.272 1.00 97.94 100 GLY A N 1
ATOM 802 C CA . GLY A 1 100 ? -6.883 3.320 15.416 1.00 97.94 100 GLY A CA 1
ATOM 803 C C . GLY A 1 100 ? -6.108 2.015 15.214 1.00 97.94 100 GLY A C 1
ATOM 804 O O . GLY A 1 100 ? -6.380 1.051 15.929 1.00 97.94 100 GLY A O 1
ATOM 805 N N . LEU A 1 101 ? -5.169 1.964 14.262 1.00 98.69 101 LEU A N 1
ATOM 806 C CA . LEU A 1 101 ? -4.304 0.798 14.073 1.00 98.69 101 LEU A CA 1
ATOM 807 C C . LEU A 1 101 ? -3.257 0.682 15.190 1.00 98.69 101 LEU A C 1
ATOM 809 O O . LEU A 1 101 ? -2.809 1.680 15.762 1.00 98.69 101 LEU A O 1
ATOM 813 N N . ASP A 1 102 ? -2.803 -0.547 15.444 1.00 98.62 102 ASP A N 1
ATOM 814 C CA . ASP A 1 102 ? -1.603 -0.804 16.240 1.00 98.62 102 ASP A CA 1
ATOM 815 C C . ASP A 1 102 ? -0.372 -0.347 15.448 1.00 98.62 102 ASP A C 1
ATOM 817 O O . ASP A 1 102 ? -0.011 -0.932 14.423 1.00 98.62 102 ASP A O 1
ATOM 821 N N . ILE A 1 103 ? 0.271 0.718 15.926 1.00 98.44 103 ILE A N 1
ATOM 822 C CA . ILE A 1 103 ? 1.375 1.374 15.219 1.00 98.44 103 ILE A CA 1
ATOM 823 C C . ILE A 1 103 ? 2.657 0.558 15.221 1.00 98.44 103 ILE A C 1
ATOM 825 O O . ILE A 1 103 ? 3.450 0.694 14.285 1.00 98.44 103 ILE A O 1
ATOM 829 N N . ASN A 1 104 ? 2.854 -0.311 16.212 1.00 98.44 104 ASN A N 1
ATOM 830 C CA . ASN A 1 104 ? 4.019 -1.186 16.224 1.00 98.44 104 ASN A CA 1
ATOM 831 C C . ASN A 1 104 ? 3.874 -2.233 15.121 1.00 98.44 104 ASN A C 1
ATOM 833 O O . ASN A 1 104 ? 4.731 -2.303 14.245 1.00 98.44 104 ASN A O 1
ATOM 837 N N . LYS A 1 105 ? 2.729 -2.927 15.073 1.00 98.50 105 LYS A N 1
ATOM 838 C CA . LYS A 1 105 ? 2.433 -3.899 14.007 1.00 98.50 105 LYS A CA 1
ATOM 839 C C . LYS A 1 105 ? 2.414 -3.258 12.627 1.00 98.50 105 LYS A C 1
ATOM 841 O O . LYS A 1 105 ? 3.021 -3.775 11.702 1.00 98.50 105 LYS A O 1
ATOM 846 N N . PHE A 1 106 ? 1.772 -2.096 12.494 1.00 98.75 106 PHE A N 1
ATOM 847 C CA . PHE A 1 106 ? 1.741 -1.371 11.226 1.00 98.75 106 PHE A CA 1
ATOM 848 C C . PHE A 1 106 ? 3.150 -0.985 10.767 1.00 98.75 106 PHE A C 1
ATOM 850 O O . PHE A 1 106 ? 3.456 -1.090 9.587 1.00 98.75 106 PHE A O 1
ATOM 857 N N . SER A 1 107 ? 4.017 -0.542 11.685 1.00 98.38 107 SER A N 1
ATOM 858 C CA . SER A 1 107 ? 5.404 -0.204 11.351 1.00 98.38 107 SER A CA 1
ATOM 859 C C . SER A 1 107 ? 6.216 -1.431 10.947 1.00 98.38 107 SER A C 1
ATOM 861 O O . SER A 1 107 ? 7.016 -1.321 10.027 1.00 98.38 107 SER A O 1
ATOM 863 N N . GLU A 1 108 ? 6.021 -2.569 11.614 1.00 98.56 108 GLU A N 1
ATOM 864 C CA . GLU A 1 108 ? 6.654 -3.840 11.247 1.00 98.56 108 GLU A CA 1
ATOM 865 C C . GLU A 1 108 ? 6.204 -4.291 9.851 1.00 98.56 108 GLU A C 1
ATOM 867 O O . GLU A 1 108 ? 7.042 -4.526 8.983 1.00 98.56 108 GLU A O 1
ATOM 872 N N . ASP A 1 109 ? 4.893 -4.309 9.596 1.00 98.56 109 ASP A N 1
ATOM 873 C CA . ASP A 1 109 ? 4.321 -4.707 8.305 1.00 98.56 109 ASP A CA 1
ATOM 874 C C . ASP A 1 109 ? 4.670 -3.732 7.169 1.00 98.56 109 ASP A C 1
ATOM 876 O O . ASP A 1 109 ? 4.860 -4.148 6.027 1.00 98.56 109 ASP A O 1
ATOM 880 N N . LEU A 1 110 ? 4.779 -2.430 7.458 1.00 98.00 110 LEU A N 1
ATOM 881 C CA . LEU A 1 110 ? 5.179 -1.432 6.465 1.00 98.00 110 LEU A CA 1
ATOM 882 C C . LEU A 1 110 ? 6.598 -1.696 5.950 1.00 98.00 110 LEU A C 1
ATOM 884 O O . LEU A 1 110 ? 6.863 -1.469 4.771 1.00 98.00 110 LEU A O 1
ATOM 888 N N . GLU A 1 111 ? 7.494 -2.176 6.815 1.00 96.50 111 GLU A N 1
ATOM 889 C CA . GLU A 1 111 ? 8.881 -2.516 6.474 1.00 96.50 111 GLU A CA 1
ATOM 890 C C . GLU A 1 111 ? 9.034 -3.964 5.977 1.00 96.50 111 GLU A C 1
ATOM 892 O O . GLU A 1 111 ? 10.020 -4.290 5.315 1.00 96.50 111 GLU A O 1
ATOM 897 N N . ASP A 1 112 ? 8.041 -4.825 6.200 1.00 98.06 112 ASP A N 1
ATOM 898 C CA . ASP A 1 112 ? 8.034 -6.197 5.701 1.00 98.06 112 ASP A CA 1
ATOM 899 C C . ASP A 1 112 ? 7.900 -6.225 4.170 1.00 98.06 112 ASP A C 1
ATOM 901 O O . ASP A 1 112 ? 6.862 -5.881 3.593 1.00 98.06 112 ASP A O 1
ATOM 905 N N . ARG A 1 113 ? 8.967 -6.654 3.485 1.00 97.31 113 ARG A N 1
ATOM 906 C CA . ARG A 1 113 ? 9.000 -6.747 2.018 1.00 97.31 113 ARG A CA 1
ATOM 907 C C . ARG A 1 113 ? 8.072 -7.824 1.457 1.00 97.31 113 ARG A C 1
ATOM 909 O O . ARG A 1 113 ? 7.766 -7.761 0.272 1.00 97.31 113 ARG A O 1
ATOM 916 N N . SER A 1 114 ? 7.548 -8.754 2.260 1.00 98.06 114 SER A N 1
ATOM 917 C CA . SER A 1 114 ? 6.534 -9.705 1.776 1.00 98.06 114 SER A CA 1
ATOM 918 C C . SER A 1 114 ? 5.238 -9.013 1.325 1.00 98.06 114 SER A C 1
ATOM 920 O O . SER A 1 114 ? 4.533 -9.535 0.463 1.00 98.06 114 SER A O 1
ATOM 922 N N . THR A 1 115 ? 4.971 -7.786 1.793 1.00 98.00 115 THR A N 1
ATOM 923 C CA . THR A 1 115 ? 3.875 -6.949 1.271 1.00 98.00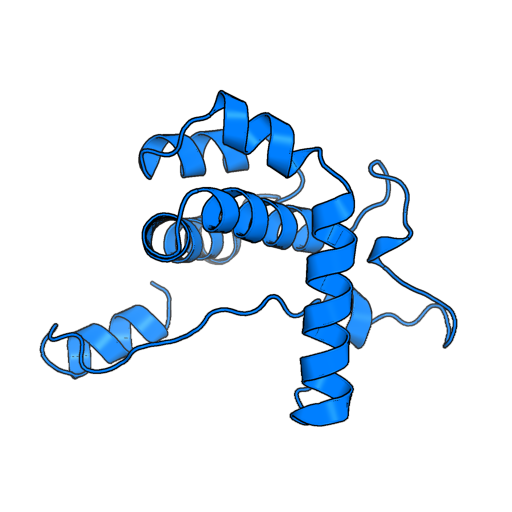 115 THR A CA 1
ATOM 924 C C . THR A 1 115 ? 4.038 -6.610 -0.217 1.00 98.00 115 THR A C 1
ATOM 926 O O . THR A 1 115 ? 3.041 -6.451 -0.922 1.00 98.00 115 THR A O 1
ATOM 929 N N . LEU A 1 116 ? 5.269 -6.545 -0.739 1.00 98.44 116 LEU A N 1
ATOM 930 C CA . LEU A 1 116 ? 5.526 -6.352 -2.171 1.00 98.44 116 LEU A CA 1
ATOM 931 C C . LEU A 1 116 ? 5.145 -7.589 -2.991 1.00 98.44 116 LEU A C 1
ATOM 933 O O . LEU A 1 116 ? 4.581 -7.442 -4.075 1.00 98.44 116 LEU A O 1
ATOM 937 N N . GLU A 1 117 ? 5.352 -8.792 -2.452 1.00 98.25 117 GLU A N 1
ATOM 938 C CA . GLU A 1 117 ? 4.903 -10.039 -3.084 1.00 98.25 117 GLU A CA 1
ATOM 939 C C . GLU A 1 117 ? 3.371 -10.138 -3.113 1.00 98.25 117 GLU A C 1
ATOM 941 O O . GLU A 1 117 ? 2.788 -10.559 -4.113 1.00 98.25 117 GLU A O 1
ATOM 946 N N . GLU A 1 118 ? 2.687 -9.679 -2.061 1.00 98.19 118 GLU A N 1
ATOM 947 C CA . GLU A 1 118 ? 1.220 -9.576 -2.039 1.00 98.19 118 GLU A CA 1
ATOM 948 C C . GLU A 1 118 ? 0.702 -8.597 -3.108 1.00 98.19 118 GLU A C 1
ATOM 950 O O . GLU A 1 118 ? -0.282 -8.878 -3.804 1.00 98.19 118 GLU A O 1
ATOM 955 N N . ILE A 1 119 ? 1.380 -7.454 -3.271 1.00 98.44 119 ILE A N 1
ATOM 956 C CA . ILE A 1 119 ? 1.072 -6.462 -4.309 1.00 98.44 119 ILE A CA 1
ATOM 957 C C . ILE A 1 119 ? 1.298 -7.054 -5.702 1.00 98.44 119 ILE A C 1
ATOM 959 O O . ILE A 1 119 ? 0.421 -6.926 -6.561 1.00 98.44 119 ILE A O 1
ATOM 963 N N . LYS A 1 120 ? 2.433 -7.730 -5.915 1.00 98.38 120 LYS A N 1
ATOM 964 C CA . LYS A 1 120 ? 2.763 -8.438 -7.157 1.00 98.38 120 LYS A CA 1
ATOM 965 C C . LYS A 1 120 ? 1.690 -9.462 -7.506 1.00 98.38 120 LYS A C 1
ATOM 967 O O . LYS A 1 120 ? 1.144 -9.416 -8.606 1.00 98.38 120 LYS A O 1
ATOM 972 N N . ALA A 1 121 ? 1.349 -10.350 -6.573 1.00 98.31 121 ALA A N 1
ATOM 973 C CA . ALA A 1 121 ? 0.358 -11.401 -6.789 1.00 98.31 121 ALA A CA 1
ATOM 974 C C . ALA A 1 121 ? -1.009 -10.819 -7.181 1.00 98.31 121 ALA A C 1
ATOM 976 O O . ALA A 1 121 ? -1.605 -11.242 -8.171 1.00 98.31 121 ALA A O 1
ATOM 977 N N . SER A 1 122 ? -1.462 -9.790 -6.460 1.00 98.06 122 SER A N 1
ATOM 978 C CA . SER A 1 122 ? -2.704 -9.074 -6.766 1.00 98.06 122 SER A CA 1
ATOM 979 C C . SER A 1 122 ? -2.673 -8.403 -8.144 1.00 98.06 122 SER A C 1
ATOM 981 O O . SER A 1 122 ? -3.647 -8.462 -8.893 1.00 98.06 122 SER A O 1
ATOM 983 N N . HIS A 1 123 ? -1.552 -7.780 -8.514 1.00 98.19 123 HIS A N 1
ATOM 984 C CA . HIS A 1 123 ? -1.394 -7.137 -9.817 1.00 98.19 123 HIS A CA 1
ATOM 985 C C . HIS A 1 123 ? -1.387 -8.154 -10.972 1.00 98.19 123 HIS A C 1
ATOM 987 O O . HIS A 1 123 ? -2.023 -7.929 -12.004 1.00 98.19 123 HIS A O 1
ATOM 993 N N . ILE A 1 124 ? -0.705 -9.288 -10.796 1.00 97.81 124 ILE A N 1
ATOM 994 C CA . ILE A 1 124 ? -0.683 -10.388 -11.768 1.00 97.81 124 ILE A CA 1
ATOM 995 C C . ILE A 1 124 ? -2.091 -10.959 -11.959 1.00 97.81 124 ILE A C 1
ATOM 997 O O . ILE A 1 124 ? -2.537 -11.110 -13.093 1.00 97.81 124 ILE A O 1
ATOM 1001 N N . GLU A 1 125 ? -2.824 -11.218 -10.874 1.00 97.94 125 GLU A N 1
ATOM 1002 C CA . GLU A 1 125 ? -4.214 -11.681 -10.951 1.00 97.94 125 GLU A CA 1
ATOM 1003 C C . GLU A 1 125 ? -5.093 -10.675 -11.711 1.00 97.94 125 GLU A C 1
ATOM 1005 O O . GLU A 1 125 ? -5.806 -11.044 -12.649 1.00 97.94 125 GLU A O 1
ATOM 1010 N N . ALA A 1 126 ? -4.991 -9.391 -11.360 1.00 97.50 126 ALA A N 1
ATOM 1011 C CA . ALA A 1 126 ? -5.763 -8.324 -11.983 1.00 97.50 126 ALA A CA 1
ATOM 1012 C C . ALA A 1 126 ? -5.517 -8.233 -13.500 1.00 97.50 126 ALA A C 1
ATOM 1014 O O . ALA A 1 126 ? -6.469 -8.145 -14.277 1.00 97.50 126 ALA A O 1
ATOM 1015 N N . THR A 1 127 ? -4.258 -8.295 -13.934 1.00 96.94 127 THR A N 1
ATOM 1016 C CA . THR A 1 127 ? -3.891 -8.168 -15.354 1.00 96.94 127 THR A CA 1
ATOM 1017 C C . THR A 1 127 ? -4.179 -9.439 -16.153 1.00 96.94 127 THR A C 1
ATOM 1019 O O . THR A 1 127 ? -4.741 -9.361 -17.243 1.00 96.94 127 THR A O 1
ATOM 1022 N N . GLN A 1 128 ? -3.834 -10.615 -15.620 1.00 96.62 128 GLN A N 1
ATOM 1023 C CA . GLN A 1 128 ? -3.909 -11.876 -16.365 1.00 96.62 128 GLN A CA 1
ATOM 1024 C C . GLN A 1 128 ? -5.289 -12.532 -16.317 1.00 96.62 128 GLN A C 1
ATOM 1026 O O . GLN A 1 128 ? -5.678 -13.192 -17.278 1.00 96.62 128 GLN A O 1
ATOM 1031 N N . SER A 1 129 ? -6.026 -12.368 -15.214 1.00 97.00 129 SER A N 1
ATOM 1032 C CA . SER A 1 129 ? -7.306 -13.064 -15.004 1.00 97.00 129 SER A CA 1
ATOM 1033 C C . SER A 1 129 ? -8.518 -12.146 -15.138 1.00 97.00 129 SER A C 1
ATOM 1035 O O . SER A 1 129 ? -9.574 -12.595 -15.577 1.00 97.00 129 SER A O 1
ATOM 1037 N N . LEU A 1 130 ? -8.382 -10.867 -14.771 1.00 95.38 130 LEU A N 1
ATOM 1038 C CA . LEU A 1 130 ? -9.506 -9.923 -14.717 1.00 95.38 130 LEU A CA 1
ATOM 1039 C C . LEU A 1 130 ? -9.470 -8.859 -15.824 1.00 95.38 130 LEU A C 1
ATOM 1041 O O . LEU A 1 130 ? -10.423 -8.093 -15.960 1.00 95.38 130 LEU A O 1
ATOM 1045 N N . GLY A 1 131 ? -8.397 -8.808 -16.620 1.00 95.50 131 GLY A N 1
ATOM 1046 C CA . GLY A 1 131 ? -8.244 -7.843 -17.711 1.00 95.50 131 GLY A CA 1
ATOM 1047 C C . G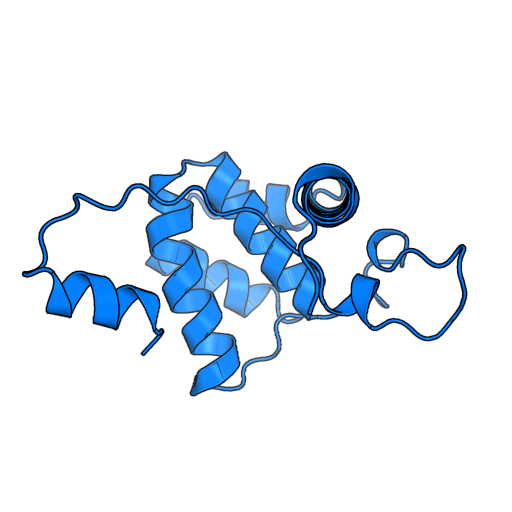LY A 1 131 ? -8.153 -6.388 -17.240 1.00 95.50 131 GLY A C 1
ATOM 1048 O O . GLY A 1 131 ? -8.532 -5.487 -17.983 1.00 95.50 131 GLY A O 1
ATOM 1049 N N . VAL A 1 132 ? -7.691 -6.149 -16.008 1.00 96.31 132 VAL A N 1
ATOM 1050 C CA . VAL A 1 132 ? -7.491 -4.802 -15.459 1.00 96.31 132 VAL A CA 1
ATOM 1051 C C . VAL A 1 132 ? -6.292 -4.139 -16.138 1.00 96.31 132 VAL A C 1
ATOM 1053 O O . VAL A 1 132 ? -5.233 -4.745 -16.291 1.00 96.31 132 VAL A O 1
ATOM 1056 N N . PHE A 1 133 ? -6.460 -2.872 -16.507 1.00 92.75 133 PHE A N 1
ATOM 1057 C CA . PHE A 1 133 ? -5.446 -2.010 -17.115 1.00 92.75 133 PHE A CA 1
ATOM 1058 C C . PHE A 1 133 ? -5.570 -0.584 -16.555 1.00 92.75 133 PHE A C 1
ATOM 1060 O O . PHE A 1 133 ? -6.570 -0.257 -15.910 1.00 92.75 133 PHE A O 1
ATOM 1067 N N . GLY A 1 134 ? -4.574 0.268 -16.810 1.00 84.44 134 GLY A N 1
ATOM 1068 C CA . GLY A 1 134 ? -4.564 1.672 -16.389 1.00 84.44 134 GLY A CA 1
ATOM 1069 C C . GLY A 1 134 ? -3.270 2.381 -16.733 1.00 84.44 134 GLY A C 1
ATOM 1070 O O . GLY A 1 134 ? -2.300 1.673 -17.068 1.00 84.44 134 GLY A O 1
#

Radius of gyration: 15.18 Å; chains: 1; bounding box: 44×30×36 Å

pLDDT: mean 92.89, std 9.32, range [51.47, 98.75]

Foldseek 3Di:
DDVVVVVCVVVVVDPPDDDDDAAADPCQQVDDPDPPDDLLVDDLVNRQLVVLVLLLLVLQCVQHPLSSVQLVVVSCCCCPVVVDGSNPVVVSLVSSVVSVHDSVSSVVSSPPSVSSVSNVVRNCCCVVPVVDHD

Secondary structure (DSSP, 8-state):
--HHHHHHHHTTT------------HHHHT--S-TT--GGGS-TTT--HHHHHHHHHHHHHHH-HHHHHHHHHHHHHHHHTS---TT-HHHHHHHHHHTT--HHHHHHHHH-THHHHHHHHHHHHHHHTS----

Sequence (134 aa):
MVWLNQVKEALGGEIPLQATWRPFSLAQVNQKIGPDYEAWNEDDENLDESLWGLRAGQAARRQGEEYLNEFLPRLLTARHVDRVSLSDKSILKNIAQECGLDINKFSEDLEDRSTLEEIKASHIEATQSLGVFG